Protein AF-A0A1S6FIP6-F1 (afdb_monomer_lite)

Foldseek 3Di:
DDDDDDDDDDDDDDDDDDDDPPDDPDDPVPADPLQVVLCVQQVDRDDDLLVSVVSVVVVPDQKDWRDARDDDDQKTWIWIHHRQWIWIWIDGHDPDDAPCLVVQLVVQLVVVVVVVDGSQVSNQLSVQLSVVQRVVFDPDPNTHRPCVVCVVVSVVDDRPTDIDTDPNPDD

Structure (mmCIF, N/CA/C/O backbone):
data_AF-A0A1S6FIP6-F1
#
_entry.id   AF-A0A1S6FIP6-F1
#
loop_
_atom_site.group_PDB
_atom_site.id
_atom_site.type_symbol
_atom_site.label_atom_id
_atom_site.label_alt_id
_atom_site.label_comp_id
_atom_site.label_asym_id
_atom_site.label_entity_id
_atom_site.label_seq_id
_atom_site.pdbx_PDB_ins_code
_atom_site.Cartn_x
_atom_site.Cartn_y
_atom_site.Cartn_z
_atom_site.occupancy
_atom_site.B_iso_or_equiv
_atom_site.auth_seq_id
_atom_site.auth_comp_id
_atom_site.auth_asym_id
_atom_site.auth_atom_id
_atom_site.pdbx_PDB_model_num
ATOM 1 N N . MET A 1 1 ? 37.313 -57.416 31.749 1.00 35.06 1 MET A N 1
ATOM 2 C CA . MET A 1 1 ? 37.318 -57.555 30.276 1.00 35.06 1 MET A CA 1
ATOM 3 C C . MET A 1 1 ? 35.904 -57.894 29.823 1.00 35.06 1 MET A C 1
ATOM 5 O O . MET A 1 1 ? 35.418 -58.890 30.324 1.00 35.06 1 MET A O 1
ATOM 9 N N . SER A 1 2 ? 35.309 -57.065 28.944 1.00 35.00 2 SER A N 1
ATOM 10 C CA . SER A 1 2 ? 34.219 -57.334 27.964 1.00 35.00 2 SER A CA 1
ATOM 11 C C . SER A 1 2 ? 32.963 -58.131 28.393 1.00 35.00 2 SER A C 1
ATOM 13 O O . SER A 1 2 ? 33.071 -59.159 29.031 1.00 35.00 2 SER A O 1
ATOM 15 N N . ALA A 1 3 ? 31.722 -57.825 28.001 1.00 37.00 3 ALA A N 1
ATOM 16 C CA . ALA A 1 3 ? 31.203 -56.963 26.944 1.00 37.00 3 ALA A CA 1
ATOM 17 C C . ALA A 1 3 ? 29.705 -56.658 27.178 1.00 37.00 3 ALA A C 1
ATOM 19 O O . ALA A 1 3 ? 28.992 -57.381 27.870 1.00 37.00 3 ALA A O 1
ATOM 20 N N . ILE A 1 4 ? 29.251 -55.587 26.531 1.00 35.53 4 ILE A N 1
ATOM 21 C CA . ILE A 1 4 ? 27.886 -55.056 26.453 1.00 35.53 4 ILE A CA 1
ATOM 22 C C . ILE A 1 4 ? 27.040 -55.877 25.465 1.00 35.53 4 ILE A C 1
ATOM 24 O O . ILE A 1 4 ? 27.489 -56.102 24.344 1.00 35.53 4 ILE A O 1
ATOM 28 N N . ARG A 1 5 ? 25.783 -56.200 25.813 1.00 38.16 5 ARG A N 1
ATOM 29 C CA . ARG A 1 5 ? 24.655 -56.298 24.858 1.00 38.16 5 ARG A CA 1
ATOM 30 C C . ARG A 1 5 ? 23.340 -55.904 25.542 1.00 38.16 5 ARG A C 1
ATOM 32 O O . ARG A 1 5 ? 22.830 -56.640 26.377 1.00 38.16 5 ARG A O 1
ATOM 39 N N . ARG A 1 6 ? 22.766 -54.765 25.147 1.00 40.28 6 ARG A N 1
ATOM 40 C CA . ARG A 1 6 ? 21.324 -54.499 25.245 1.00 40.28 6 ARG A CA 1
ATOM 41 C C . ARG A 1 6 ? 20.809 -54.313 23.825 1.00 40.28 6 ARG A C 1
ATOM 43 O O . ARG A 1 6 ? 21.115 -53.314 23.186 1.00 40.28 6 ARG A O 1
ATOM 50 N N . GLY A 1 7 ? 20.095 -55.321 23.337 1.00 34.12 7 GLY A N 1
ATOM 51 C CA . GLY A 1 7 ? 19.245 -55.234 22.160 1.00 34.12 7 GLY A CA 1
ATOM 52 C C . GLY A 1 7 ? 17.796 -55.192 22.626 1.00 34.12 7 GLY A C 1
ATOM 53 O O . GLY A 1 7 ? 17.387 -56.061 23.388 1.00 34.12 7 GLY A O 1
ATOM 54 N N . ALA A 1 8 ? 17.071 -54.162 22.204 1.00 38.66 8 ALA A N 1
ATOM 55 C CA . ALA A 1 8 ? 15.614 -54.099 22.128 1.00 38.66 8 ALA A CA 1
ATOM 56 C C . ALA A 1 8 ? 15.271 -52.790 21.405 1.00 38.66 8 ALA A C 1
ATOM 58 O O . ALA A 1 8 ? 14.980 -51.772 22.026 1.00 38.66 8 ALA A O 1
ATOM 59 N N . GLY A 1 9 ? 15.423 -52.796 20.082 1.00 33.94 9 GLY A N 1
ATOM 60 C CA . GLY A 1 9 ? 14.762 -51.824 19.227 1.00 33.94 9 GLY A CA 1
ATOM 61 C C . GLY A 1 9 ? 13.497 -52.483 18.710 1.00 33.94 9 GLY A C 1
ATOM 62 O O . GLY A 1 9 ? 13.616 -53.436 17.951 1.00 33.94 9 GLY A O 1
ATOM 63 N N . ASP A 1 10 ? 12.331 -52.008 19.140 1.00 33.56 10 ASP A N 1
ATOM 64 C CA . ASP A 1 10 ? 11.123 -52.051 18.318 1.00 33.56 10 ASP A CA 1
ATOM 65 C C . ASP A 1 10 ? 10.057 -51.093 18.870 1.00 33.56 10 ASP A C 1
ATOM 67 O O . ASP A 1 10 ? 9.539 -51.278 19.969 1.00 33.56 10 ASP A O 1
ATOM 71 N N . ALA A 1 11 ? 9.761 -50.048 18.103 1.00 35.12 11 ALA A N 1
ATOM 72 C CA . ALA A 1 11 ? 8.485 -49.340 18.123 1.00 35.12 11 ALA A CA 1
ATOM 73 C C . ALA A 1 11 ? 8.370 -48.563 16.806 1.00 35.12 11 ALA A C 1
ATOM 75 O O . ALA A 1 11 ? 8.666 -47.373 16.717 1.00 35.12 11 ALA A O 1
ATOM 76 N N . ALA A 1 12 ? 8.021 -49.320 15.768 1.00 36.41 12 ALA A N 1
ATOM 77 C CA . ALA A 1 12 ? 7.393 -48.916 14.517 1.00 36.41 12 ALA A CA 1
ATOM 78 C C . ALA A 1 12 ? 7.088 -47.411 14.348 1.00 36.41 12 ALA A C 1
ATOM 80 O O . ALA A 1 12 ? 6.102 -46.875 14.858 1.00 36.41 12 ALA A O 1
ATOM 81 N N . VAL A 1 13 ? 7.888 -46.772 13.494 1.00 36.47 13 VAL A N 1
ATOM 82 C CA . VAL A 1 13 ? 7.541 -45.539 12.783 1.00 36.47 13 VAL A CA 1
ATOM 83 C C . VAL A 1 13 ? 6.297 -45.816 11.933 1.00 36.47 13 VAL A C 1
ATOM 85 O O . VAL A 1 13 ? 6.376 -46.478 10.896 1.00 36.47 13 VAL A O 1
ATOM 88 N N . ARG A 1 14 ? 5.133 -45.318 12.359 1.00 38.03 14 ARG A N 1
ATOM 89 C CA . ARG A 1 14 ? 3.944 -45.251 11.499 1.00 38.03 14 ARG A CA 1
ATOM 90 C C . ARG A 1 14 ? 4.202 -44.208 10.412 1.00 38.03 14 ARG A C 1
ATOM 92 O O . ARG A 1 14 ? 4.339 -43.022 10.699 1.00 38.03 14 ARG A O 1
ATOM 99 N N . ARG A 1 15 ? 4.326 -44.676 9.167 1.00 36.50 15 ARG A N 1
ATOM 100 C CA . ARG A 1 15 ? 4.437 -43.838 7.968 1.00 36.50 15 ARG A CA 1
ATOM 101 C C . ARG A 1 15 ? 3.115 -43.137 7.662 1.00 36.50 15 ARG A C 1
ATOM 103 O O . ARG A 1 15 ? 2.042 -43.680 7.898 1.00 36.50 15 ARG A O 1
ATOM 110 N N . ALA A 1 16 ? 3.283 -41.958 7.068 1.00 41.22 16 ALA A N 1
ATOM 111 C CA . ALA A 1 16 ? 2.358 -41.237 6.203 1.00 41.22 16 ALA A CA 1
ATOM 112 C C . ALA A 1 16 ? 1.317 -42.138 5.516 1.00 41.22 16 ALA A C 1
ATOM 114 O O . ALA A 1 16 ? 1.692 -43.101 4.847 1.00 41.22 16 ALA A O 1
ATOM 115 N N . GLY A 1 17 ? 0.031 -41.799 5.638 1.00 41.69 17 GLY A N 1
ATOM 116 C CA . GLY A 1 17 ? -1.018 -42.575 4.978 1.00 41.69 17 GLY A CA 1
ATOM 117 C C . GLY A 1 17 ? -2.415 -41.971 4.963 1.00 41.69 17 GLY A C 1
ATOM 118 O O . GLY A 1 17 ? -3.046 -42.038 3.920 1.00 41.69 17 GLY A O 1
ATOM 119 N N . ASP A 1 18 ? -2.884 -41.323 6.032 1.00 35.81 18 ASP A N 1
ATOM 120 C CA . ASP A 1 18 ? -4.259 -40.796 6.050 1.00 35.81 18 ASP A CA 1
ATOM 121 C C . ASP A 1 18 ? -4.301 -39.322 5.642 1.00 35.81 18 ASP A C 1
ATOM 123 O O . ASP A 1 18 ? -4.321 -38.411 6.469 1.00 35.81 18 ASP A O 1
ATOM 127 N N . ARG A 1 19 ? -4.282 -39.085 4.325 1.00 40.94 19 ARG A N 1
ATOM 128 C CA . ARG A 1 19 ? -4.677 -37.803 3.731 1.00 40.94 19 ARG A CA 1
ATOM 129 C C . ARG A 1 19 ? -6.091 -37.940 3.176 1.00 40.94 19 ARG A C 1
ATOM 131 O O . ARG A 1 19 ? -6.324 -38.726 2.265 1.00 40.94 19 ARG A O 1
ATOM 138 N N . ASN A 1 20 ? -7.011 -37.159 3.737 1.00 36.72 20 ASN A N 1
ATOM 139 C CA . ASN A 1 20 ? -8.341 -36.931 3.183 1.00 36.72 20 ASN A CA 1
ATOM 140 C C . ASN A 1 20 ? -8.190 -36.246 1.801 1.00 36.72 20 ASN A C 1
ATOM 142 O O . ASN A 1 20 ? -7.583 -35.174 1.753 1.00 36.72 20 ASN A O 1
ATOM 146 N N . PRO A 1 21 ? -8.667 -36.843 0.692 1.00 40.84 21 PRO A N 1
ATOM 147 C CA . PRO A 1 21 ? -8.398 -36.362 -0.667 1.00 40.84 21 PRO A CA 1
ATOM 148 C C . PRO A 1 21 ? -9.111 -35.053 -1.053 1.00 40.84 21 PRO A C 1
ATOM 150 O O . PRO A 1 21 ? -8.763 -34.482 -2.082 1.00 40.84 21 PRO A O 1
ATOM 153 N N . ASP A 1 22 ? -10.032 -34.541 -0.228 1.00 41.56 22 ASP A N 1
ATOM 154 C CA . ASP A 1 22 ? -10.859 -33.370 -0.574 1.00 41.56 22 ASP A CA 1
ATOM 155 C C . ASP A 1 22 ? -10.401 -32.038 0.053 1.00 41.56 22 ASP A C 1
ATOM 157 O O . ASP A 1 22 ? -11.055 -31.010 -0.122 1.00 41.56 22 ASP A O 1
ATOM 161 N N . HIS A 1 23 ? -9.263 -32.008 0.756 1.00 36.59 23 HIS A N 1
ATOM 162 C CA . HIS A 1 23 ? -8.666 -30.750 1.216 1.00 36.59 23 HIS A CA 1
ATOM 163 C C . HIS A 1 23 ? -7.508 -30.333 0.300 1.00 36.59 23 HIS A C 1
ATOM 165 O O . HIS A 1 23 ? -6.537 -31.088 0.191 1.00 36.59 23 HIS A O 1
ATOM 171 N N . PRO A 1 24 ? -7.538 -29.133 -0.319 1.00 36.47 24 PRO A N 1
ATOM 172 C CA . PRO A 1 24 ? -6.369 -28.619 -1.015 1.00 36.47 24 PRO A CA 1
ATOM 173 C C . PRO A 1 24 ? -5.234 -28.469 0.001 1.00 36.47 24 PRO A C 1
ATOM 175 O O . PRO A 1 24 ? -5.317 -27.691 0.951 1.00 36.47 24 PRO A O 1
ATOM 178 N N . SER A 1 25 ? -4.179 -29.262 -0.175 1.00 36.59 25 SER A N 1
ATOM 179 C CA . SER A 1 25 ? -2.954 -29.174 0.610 1.00 36.59 25 SER A CA 1
ATOM 180 C C . SER A 1 25 ? -2.309 -27.809 0.372 1.00 36.59 25 SER A C 1
ATOM 182 O O . SER A 1 25 ? -1.764 -27.548 -0.698 1.00 36.59 25 SER A O 1
ATOM 184 N N . PHE A 1 26 ? -2.430 -26.930 1.365 1.00 38.88 26 PHE A N 1
ATOM 185 C CA . PHE A 1 26 ? -1.864 -25.590 1.359 1.00 38.88 26 PHE A CA 1
ATOM 186 C C . PHE A 1 26 ? -0.393 -25.655 1.787 1.00 38.88 26 PHE A C 1
ATOM 188 O O . PHE A 1 26 ? -0.092 -25.954 2.941 1.00 38.88 26 PHE A O 1
ATOM 195 N N . GLU A 1 27 ? 0.522 -25.405 0.851 1.00 36.19 27 GLU A N 1
ATOM 196 C CA . GLU A 1 27 ? 1.964 -25.333 1.103 1.00 36.19 27 GLU A CA 1
ATOM 197 C C . GLU A 1 27 ? 2.329 -23.932 1.650 1.00 36.19 27 GLU A C 1
ATOM 199 O O . GLU A 1 27 ? 2.186 -22.939 0.929 1.00 36.19 27 GLU A O 1
ATOM 204 N N . PRO A 1 28 ? 2.836 -23.801 2.894 1.00 37.97 28 PRO A N 1
ATOM 205 C CA . PRO A 1 28 ? 3.184 -22.508 3.508 1.00 37.97 28 PRO A CA 1
ATOM 206 C C . PRO A 1 28 ? 4.269 -21.713 2.761 1.00 37.97 28 PRO A C 1
ATOM 208 O O . PRO A 1 28 ? 4.433 -20.515 2.992 1.00 37.97 28 PRO A O 1
ATOM 211 N N . SER A 1 29 ? 5.014 -22.367 1.866 1.00 39.62 29 SER A N 1
ATOM 212 C CA . SER A 1 29 ? 6.053 -21.769 1.019 1.00 39.62 29 SER A CA 1
ATOM 213 C C . SER A 1 29 ? 5.502 -20.896 -0.118 1.00 39.62 29 SER A C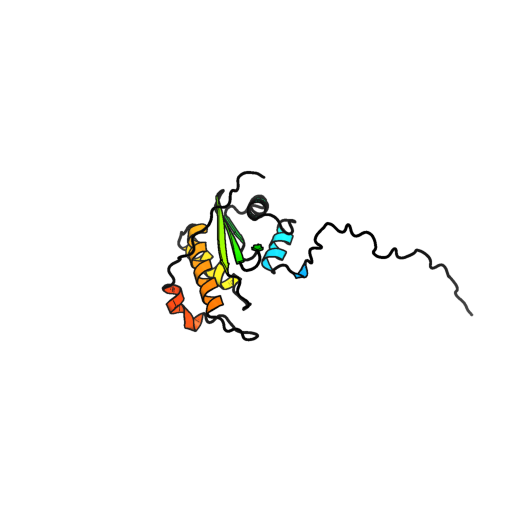 1
ATOM 215 O O . SER A 1 29 ? 6.267 -20.155 -0.730 1.00 39.62 29 SER A O 1
ATOM 217 N N . ALA A 1 30 ? 4.192 -20.941 -0.388 1.00 44.59 30 ALA A N 1
ATOM 218 C CA . ALA A 1 30 ? 3.534 -20.135 -1.421 1.00 44.59 30 ALA A CA 1
ATOM 219 C C . ALA A 1 30 ? 3.075 -18.742 -0.935 1.00 44.59 30 ALA A C 1
ATOM 221 O O . ALA A 1 30 ? 2.592 -17.935 -1.733 1.00 44.59 30 ALA A O 1
ATOM 222 N N . LEU A 1 31 ? 3.207 -18.452 0.363 1.00 49.38 31 LEU A N 1
ATOM 223 C CA . LEU A 1 31 ? 2.822 -17.172 0.957 1.00 49.38 31 LEU A CA 1
ATOM 224 C C . LEU A 1 31 ? 3.901 -16.103 0.733 1.00 49.38 31 LEU A C 1
ATOM 226 O O . LEU A 1 31 ? 5.086 -16.358 0.958 1.00 49.38 31 LEU A O 1
ATOM 230 N N . SER A 1 32 ? 3.480 -14.887 0.359 1.00 61.03 32 SER A N 1
ATOM 231 C CA . SER A 1 32 ? 4.329 -13.692 0.475 1.00 61.03 32 SER A CA 1
ATOM 232 C C . SER A 1 32 ? 4.773 -13.490 1.924 1.00 61.03 32 SER A C 1
ATOM 234 O O . SER A 1 32 ? 4.091 -13.934 2.852 1.00 61.03 32 SER A O 1
ATOM 236 N N . ASP A 1 33 ? 5.897 -12.801 2.122 1.00 64.12 33 ASP A N 1
ATOM 237 C CA . ASP A 1 33 ? 6.427 -12.524 3.461 1.00 64.12 33 ASP A CA 1
ATOM 238 C C . ASP A 1 33 ? 5.397 -11.809 4.344 1.00 64.12 33 ASP A C 1
ATOM 240 O O . ASP A 1 33 ? 5.065 -12.303 5.420 1.00 64.12 33 ASP A O 1
ATOM 244 N N . ASP A 1 34 ? 4.748 -10.779 3.809 1.00 65.50 34 ASP A N 1
ATOM 245 C CA . ASP A 1 34 ? 3.643 -10.053 4.438 1.00 65.50 34 ASP A CA 1
ATOM 246 C C . ASP A 1 34 ? 2.468 -10.961 4.865 1.00 65.50 34 ASP A C 1
ATOM 248 O O . ASP A 1 34 ? 1.866 -10.769 5.925 1.00 65.50 34 ASP A O 1
ATOM 252 N N . ALA A 1 35 ? 2.129 -11.983 4.072 1.00 64.81 35 ALA A N 1
ATOM 253 C CA . ALA A 1 35 ? 1.046 -12.907 4.409 1.00 64.81 35 ALA A CA 1
ATOM 254 C C . ALA A 1 35 ? 1.456 -13.879 5.529 1.00 64.81 35 ALA A C 1
ATOM 256 O O . ALA A 1 35 ? 0.622 -14.281 6.343 1.00 64.81 35 ALA A O 1
ATOM 257 N N . ARG A 1 36 ? 2.749 -14.216 5.617 1.00 66.94 36 ARG A N 1
ATOM 258 C CA . ARG A 1 36 ? 3.313 -15.024 6.706 1.00 66.94 36 ARG A CA 1
ATOM 259 C C . ARG A 1 36 ? 3.381 -14.244 8.014 1.00 66.94 36 ARG A C 1
ATOM 261 O O . ARG A 1 36 ? 3.002 -14.787 9.049 1.00 66.94 36 ARG A O 1
ATOM 268 N N . GLU A 1 37 ? 3.815 -12.987 7.969 1.00 67.38 37 GLU A N 1
ATOM 269 C CA . GLU A 1 37 ? 3.816 -12.086 9.129 1.00 67.38 37 GLU A CA 1
ATOM 270 C C . GLU A 1 37 ? 2.403 -11.911 9.680 1.00 67.38 37 GLU A C 1
ATOM 272 O O . GLU A 1 37 ? 2.153 -12.074 10.874 1.00 67.38 37 GLU A O 1
ATOM 277 N N . THR A 1 38 ? 1.449 -11.683 8.783 1.00 63.50 38 THR A N 1
ATOM 278 C CA . THR A 1 38 ? 0.051 -11.503 9.154 1.00 63.50 38 THR A CA 1
ATOM 279 C C . THR A 1 38 ? -0.547 -12.765 9.792 1.00 63.50 38 THR A C 1
ATOM 281 O O . THR A 1 38 ? -1.239 -12.680 10.811 1.00 63.50 38 THR A O 1
ATOM 284 N N . ALA A 1 39 ? -0.240 -13.949 9.254 1.00 69.00 39 ALA A N 1
ATOM 285 C CA . ALA A 1 39 ? -0.643 -15.219 9.855 1.00 69.00 39 ALA A CA 1
ATOM 286 C C . ALA A 1 39 ? 0.025 -15.457 11.221 1.00 69.00 39 ALA A C 1
ATOM 288 O O . ALA A 1 39 ? -0.622 -15.974 12.129 1.00 69.00 39 ALA A O 1
ATOM 289 N N . ALA A 1 40 ? 1.285 -15.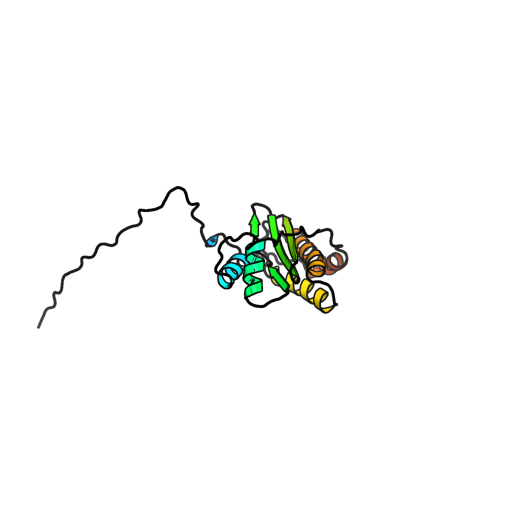049 11.401 1.00 70.50 40 ALA A N 1
ATOM 290 C CA . ALA A 1 40 ? 1.980 -15.157 12.684 1.00 70.50 40 ALA A CA 1
ATOM 291 C C . ALA A 1 40 ? 1.345 -14.268 13.766 1.00 70.50 40 ALA A C 1
ATOM 293 O O . ALA A 1 40 ? 1.242 -14.684 14.918 1.00 70.50 40 ALA A O 1
ATOM 294 N N . ILE A 1 41 ? 0.885 -13.070 13.393 1.00 69.19 41 ILE A N 1
ATOM 295 C CA . ILE A 1 41 ? 0.249 -12.122 14.318 1.00 69.19 41 ILE A CA 1
ATOM 296 C C . ILE A 1 41 ? -1.182 -12.551 14.670 1.00 69.19 41 ILE A C 1
ATOM 298 O O . ILE A 1 41 ? -1.602 -12.436 15.819 1.00 69.19 41 ILE A O 1
ATOM 302 N N . THR A 1 42 ? -1.948 -13.034 13.689 1.00 66.88 42 THR A N 1
ATOM 303 C CA . THR A 1 42 ? -3.388 -13.308 13.861 1.00 66.88 42 THR A CA 1
ATOM 304 C C . THR A 1 42 ? -3.719 -14.765 14.169 1.00 66.88 42 THR A C 1
ATOM 306 O O . THR A 1 42 ? -4.825 -15.056 14.618 1.00 66.88 42 THR A O 1
ATOM 309 N N . GLY A 1 43 ? -2.800 -15.694 13.898 1.00 69.25 43 GLY A N 1
ATOM 310 C CA . GLY A 1 43 ? -3.071 -17.134 13.890 1.00 69.25 43 GLY A CA 1
ATOM 311 C C . GLY A 1 43 ? -3.951 -17.595 12.720 1.00 69.25 43 GLY A C 1
ATOM 312 O O . GLY A 1 43 ? -4.306 -18.771 12.657 1.00 69.25 43 GLY A O 1
ATOM 313 N N . LEU A 1 44 ? -4.312 -16.698 11.795 1.00 64.88 44 LEU A N 1
ATOM 314 C CA . LEU A 1 44 ? -5.201 -16.981 10.674 1.00 64.88 44 LEU A CA 1
ATOM 315 C C . LEU A 1 44 ? -4.394 -17.147 9.382 1.00 64.88 44 LEU A C 1
ATOM 317 O O . LEU A 1 44 ? -4.001 -16.172 8.743 1.00 64.88 44 LEU A O 1
ATOM 321 N N . ALA A 1 45 ? -4.167 -18.393 8.968 1.00 60.25 45 ALA A N 1
ATOM 322 C CA . ALA A 1 45 ? -3.691 -18.678 7.619 1.00 60.25 45 ALA A CA 1
ATOM 323 C C . ALA A 1 45 ? -4.877 -18.602 6.639 1.00 60.25 45 ALA A C 1
ATOM 325 O O . ALA A 1 45 ? -5.878 -19.285 6.840 1.00 60.25 45 ALA A O 1
ATOM 326 N N . ALA A 1 46 ? -4.761 -17.780 5.590 1.00 63.19 46 ALA A N 1
ATOM 327 C CA . ALA A 1 46 ? -5.761 -17.638 4.521 1.00 63.19 46 ALA A CA 1
ATOM 328 C C . ALA A 1 46 ? -7.176 -17.204 4.979 1.00 63.19 46 ALA A C 1
ATOM 330 O O . ALA A 1 46 ? -8.178 -17.732 4.505 1.00 63.19 46 ALA A O 1
ATOM 331 N N . ALA A 1 47 ? -7.274 -16.224 5.884 1.00 65.50 47 ALA A N 1
ATOM 332 C CA . ALA A 1 47 ? -8.556 -15.596 6.216 1.00 65.50 47 ALA A CA 1
ATOM 333 C C . ALA A 1 47 ? -9.045 -14.636 5.121 1.00 65.50 47 ALA A C 1
ATOM 335 O O . ALA A 1 47 ? -8.243 -14.009 4.427 1.00 65.50 47 ALA A O 1
ATOM 336 N N . GLU A 1 48 ? -10.366 -14.474 5.024 1.00 76.50 48 GLU A N 1
ATOM 337 C CA . GLU A 1 48 ? -10.985 -13.416 4.224 1.00 76.50 48 GLU A CA 1
ATOM 338 C C . GLU A 1 48 ? -10.489 -12.020 4.666 1.00 76.50 48 GLU A C 1
ATOM 340 O O . GLU A 1 48 ? -10.282 -11.795 5.866 1.00 76.50 48 GLU A O 1
ATOM 345 N N . PRO A 1 49 ? -10.332 -11.052 3.739 1.00 79.75 49 PRO A N 1
ATOM 346 C CA . PRO A 1 49 ? -9.787 -9.721 4.025 1.00 79.75 49 PRO A CA 1
ATOM 347 C C . PRO A 1 49 ? -10.409 -9.008 5.233 1.00 79.75 49 PRO A C 1
ATOM 349 O O . PRO A 1 49 ? -9.692 -8.439 6.056 1.00 79.75 49 PRO A O 1
ATOM 352 N N . ALA A 1 50 ? -11.737 -9.052 5.360 1.00 82.31 50 ALA A N 1
ATOM 353 C CA . ALA A 1 50 ? -12.461 -8.411 6.456 1.00 82.31 50 ALA A CA 1
ATOM 354 C C . ALA A 1 50 ? -12.158 -9.071 7.809 1.00 82.31 50 ALA A C 1
ATOM 356 O O . ALA A 1 50 ? -11.845 -8.386 8.784 1.00 82.31 50 ALA A O 1
ATOM 357 N N . ALA A 1 51 ? -12.172 -10.407 7.853 1.00 82.25 51 ALA A N 1
ATOM 358 C CA . ALA A 1 51 ? -11.868 -11.172 9.058 1.00 82.25 51 ALA A CA 1
ATOM 359 C C . ALA A 1 51 ? -10.457 -10.874 9.576 1.00 82.25 51 ALA A C 1
ATOM 361 O O . ALA A 1 51 ? -10.228 -10.790 10.784 1.00 82.25 51 ALA A O 1
ATOM 362 N N . LEU A 1 52 ? -9.520 -10.654 8.655 1.00 82.50 52 LEU A N 1
ATOM 363 C CA . LEU A 1 52 ? -8.144 -10.349 8.991 1.00 82.50 52 LEU A CA 1
ATOM 364 C C . LEU A 1 52 ? -7.971 -8.964 9.625 1.00 82.50 52 LEU A C 1
ATOM 366 O O . LEU A 1 52 ? -7.313 -8.837 10.659 1.00 82.50 52 LEU A O 1
ATOM 370 N N . LEU A 1 53 ? -8.601 -7.939 9.046 1.00 85.44 53 LEU A N 1
ATOM 371 C CA . LEU A 1 53 ? -8.602 -6.588 9.614 1.00 85.44 53 LEU A CA 1
ATOM 372 C C . LEU A 1 53 ? -9.258 -6.568 11.003 1.00 85.44 53 LEU A C 1
ATOM 374 O O . LEU A 1 53 ? -8.727 -5.955 11.929 1.00 85.44 53 LEU A O 1
ATOM 378 N N . LEU A 1 54 ? -10.366 -7.294 11.177 1.00 84.44 54 LEU A N 1
ATOM 379 C CA . LEU A 1 54 ? -11.042 -7.420 12.469 1.00 84.44 54 LEU A CA 1
ATOM 380 C C . LEU A 1 54 ? -10.167 -8.126 13.515 1.00 84.44 54 LEU A C 1
ATOM 382 O O . LEU A 1 54 ? -10.119 -7.688 14.666 1.00 84.44 54 LEU A O 1
ATOM 386 N N . ALA A 1 55 ? -9.450 -9.184 13.129 1.00 84.88 55 ALA A N 1
ATOM 387 C CA . ALA A 1 55 ? -8.528 -9.884 14.019 1.00 84.88 55 ALA A CA 1
ATOM 388 C C . ALA A 1 55 ? -7.385 -8.970 14.487 1.00 84.88 55 ALA A C 1
ATOM 390 O O . ALA A 1 55 ? -7.124 -8.895 15.687 1.00 84.88 55 ALA A O 1
ATOM 391 N N . LEU A 1 56 ? -6.756 -8.224 13.573 1.00 85.62 56 LEU A N 1
ATOM 392 C CA . LEU A 1 56 ? -5.681 -7.287 13.916 1.00 85.62 56 LEU A CA 1
ATOM 393 C C . LEU A 1 56 ? -6.179 -6.127 14.788 1.00 85.62 56 LEU A C 1
ATOM 395 O O . LEU A 1 56 ? -5.503 -5.744 15.741 1.00 85.62 56 LEU A O 1
ATOM 399 N N . ARG A 1 57 ? -7.390 -5.613 14.543 1.00 86.12 57 ARG A N 1
ATOM 400 C CA . ARG A 1 57 ? -7.982 -4.543 15.364 1.00 86.12 57 ARG A CA 1
ATOM 401 C C . ARG A 1 57 ? -8.157 -4.954 16.822 1.00 86.12 57 ARG A C 1
ATOM 403 O O . ARG A 1 57 ? -7.963 -4.141 17.721 1.00 86.12 57 ARG A O 1
ATOM 410 N N . ARG A 1 58 ? -8.478 -6.226 17.083 1.00 85.94 58 ARG A N 1
ATOM 411 C CA . ARG A 1 58 ? -8.594 -6.761 18.453 1.00 85.94 58 ARG A CA 1
ATOM 412 C C . ARG A 1 58 ? -7.271 -6.739 19.224 1.00 85.94 58 ARG A C 1
ATOM 414 O O . ARG A 1 58 ? -7.304 -6.851 20.445 1.00 85.94 58 ARG A O 1
ATOM 421 N N . ILE A 1 59 ? -6.139 -6.588 18.534 1.00 84.62 59 ILE A N 1
ATOM 422 C CA . ILE A 1 59 ? -4.806 -6.493 19.139 1.00 84.62 59 ILE A CA 1
ATOM 423 C C . ILE A 1 59 ? -4.517 -5.059 19.625 1.00 84.62 59 ILE A C 1
ATOM 425 O O . ILE A 1 59 ? -3.667 -4.874 20.491 1.00 84.62 59 ILE A O 1
ATOM 429 N N . GLY A 1 60 ? -5.256 -4.046 19.150 1.00 82.75 60 GLY A N 1
ATOM 430 C CA . GLY A 1 60 ? -5.189 -2.679 19.685 1.00 82.75 60 GLY A CA 1
ATOM 431 C C . GLY A 1 60 ? -5.138 -1.528 18.671 1.00 82.75 60 GLY A C 1
ATOM 432 O O . GLY A 1 60 ? -5.689 -0.474 18.994 1.00 82.75 60 GLY A O 1
ATOM 433 N N . PRO A 1 61 ? -4.520 -1.655 17.479 1.00 85.12 61 PRO A N 1
ATOM 434 C CA . PRO A 1 61 ? -4.463 -0.548 16.527 1.00 85.12 61 PRO A CA 1
ATOM 435 C C . PRO A 1 61 ? -5.856 -0.132 16.043 1.00 85.12 61 PRO A C 1
ATOM 437 O O . PRO A 1 61 ? -6.675 -0.978 15.681 1.00 85.12 61 PRO A O 1
ATOM 440 N N . ALA A 1 62 ? -6.109 1.177 16.029 1.00 82.25 62 ALA A N 1
ATOM 441 C CA . ALA A 1 62 ? -7.341 1.740 15.478 1.00 82.25 62 ALA A CA 1
ATOM 442 C C . ALA A 1 62 ? -7.330 1.720 13.943 1.00 82.25 62 ALA A C 1
ATOM 444 O O . ALA A 1 62 ? -8.336 1.363 13.333 1.00 82.25 62 ALA A O 1
ATOM 445 N N . ASP A 1 63 ? -6.169 2.024 13.358 1.00 90.88 63 ASP A N 1
ATOM 446 C CA . ASP A 1 63 ? -5.954 2.054 11.917 1.00 90.88 63 ASP A CA 1
ATOM 447 C C . ASP A 1 63 ? -4.884 1.031 11.532 1.00 90.88 63 ASP A C 1
ATOM 449 O O . ASP A 1 63 ? -3.874 0.864 12.224 1.00 90.88 63 ASP A O 1
ATOM 453 N N . ILE A 1 64 ? -5.131 0.295 10.450 1.00 90.38 64 ILE A N 1
ATOM 454 C CA . ILE A 1 64 ? -4.339 -0.873 10.049 1.00 90.38 64 ILE A CA 1
ATOM 455 C C . ILE A 1 64 ? -4.145 -0.835 8.544 1.00 90.38 64 ILE A C 1
ATOM 457 O O . ILE A 1 64 ? -5.103 -0.654 7.797 1.00 90.38 64 ILE A O 1
ATOM 461 N N . VAL A 1 65 ? -2.918 -1.076 8.089 1.00 90.38 65 VAL A N 1
ATOM 462 C CA . VAL A 1 65 ? -2.624 -1.286 6.671 1.00 90.38 65 VAL A CA 1
ATOM 463 C C . VAL A 1 65 ? -1.874 -2.598 6.503 1.00 90.38 65 VAL A C 1
ATOM 465 O O . VAL A 1 65 ? -0.861 -2.824 7.155 1.00 90.38 65 VAL A O 1
ATOM 468 N N . ILE A 1 66 ? -2.372 -3.456 5.615 1.00 87.75 66 ILE A N 1
ATOM 469 C CA . ILE A 1 66 ? -1.742 -4.726 5.251 1.00 87.75 66 ILE A CA 1
ATOM 470 C C . ILE A 1 66 ? -1.186 -4.581 3.837 1.00 87.75 66 ILE A C 1
ATOM 472 O O . ILE A 1 66 ? -1.944 -4.406 2.878 1.00 87.75 66 ILE A O 1
ATOM 476 N N . THR A 1 67 ? 0.137 -4.650 3.712 1.00 80.12 67 THR A N 1
ATOM 477 C CA . THR A 1 67 ? 0.878 -4.336 2.482 1.00 80.12 67 THR A CA 1
ATOM 478 C C . THR A 1 67 ? 0.945 -5.484 1.473 1.00 80.12 67 THR A C 1
ATOM 480 O O . THR A 1 67 ? 1.124 -5.219 0.281 1.00 80.12 67 THR A O 1
ATOM 483 N N . GLY A 1 68 ? 0.697 -6.726 1.909 1.00 66.94 68 GLY A N 1
ATOM 484 C CA . GLY A 1 68 ? 0.833 -7.915 1.062 1.00 66.94 68 GLY A CA 1
ATOM 485 C C . GLY A 1 68 ? 0.156 -9.172 1.617 1.00 66.94 68 GLY A C 1
ATOM 486 O O . GLY A 1 68 ? 0.786 -10.212 1.769 1.00 66.94 68 GLY A O 1
ATOM 487 N N . GLY A 1 69 ? -1.139 -9.107 1.924 1.00 58.50 69 GLY A N 1
ATOM 488 C CA . GLY A 1 69 ? -1.835 -10.231 2.570 1.00 58.50 69 GLY A CA 1
ATOM 489 C C . GLY A 1 69 ? -2.595 -11.176 1.635 1.00 58.50 69 GLY A C 1
ATOM 490 O O . GLY A 1 69 ? -2.849 -12.320 2.000 1.00 58.50 69 GLY A O 1
ATOM 491 N N . GLN A 1 70 ? -3.018 -10.712 0.455 1.00 62.00 70 GLN A N 1
ATOM 492 C CA . GLN A 1 70 ? -4.004 -11.430 -0.362 1.00 62.00 70 GLN A CA 1
ATOM 493 C C . GLN A 1 70 ? -3.640 -11.330 -1.848 1.00 62.00 70 GLN A C 1
ATOM 495 O O . GLN A 1 70 ? -3.815 -10.286 -2.481 1.00 62.00 70 GLN A O 1
ATOM 500 N N . SER A 1 71 ? -3.119 -12.428 -2.395 1.00 65.06 71 SER A N 1
ATOM 501 C CA . SER A 1 71 ? -2.918 -12.617 -3.833 1.00 65.06 71 SER A CA 1
ATOM 502 C C . SER A 1 71 ? -4.039 -13.524 -4.334 1.00 65.06 71 SER A C 1
ATOM 504 O O . SER A 1 71 ? -4.105 -14.680 -3.926 1.00 65.06 71 SER A O 1
ATOM 506 N N . SER A 1 72 ? -4.916 -13.028 -5.205 1.00 62.94 72 SER A N 1
ATOM 507 C CA . SER A 1 72 ? -5.907 -13.866 -5.894 1.00 62.94 72 SER A CA 1
ATOM 508 C C . SER A 1 72 ? -5.528 -13.942 -7.370 1.00 62.94 72 SER A C 1
ATOM 510 O O . SER A 1 72 ? -5.820 -13.012 -8.122 1.00 62.94 72 SER A O 1
ATOM 512 N N . GLY A 1 73 ? -4.830 -15.006 -7.773 1.00 71.81 73 GLY A N 1
ATOM 513 C CA . GLY A 1 73 ? -4.299 -15.134 -9.134 1.00 71.81 73 GLY A CA 1
ATOM 514 C C . GLY A 1 73 ? -3.379 -13.964 -9.496 1.00 71.81 73 GLY A C 1
ATOM 515 O O . GLY A 1 73 ? -2.375 -13.728 -8.817 1.00 71.81 73 GLY A O 1
ATOM 516 N N . ASP A 1 74 ? -3.775 -13.206 -10.517 1.00 80.31 74 ASP A N 1
ATOM 517 C CA . ASP A 1 74 ? -2.993 -12.125 -11.128 1.00 80.31 74 ASP A CA 1
ATOM 518 C C . ASP A 1 74 ? -3.188 -10.756 -10.460 1.00 80.31 74 ASP A C 1
ATOM 520 O O . ASP A 1 74 ? -2.836 -9.730 -11.036 1.00 80.31 74 ASP A O 1
ATOM 524 N N . ALA A 1 75 ? -3.750 -10.710 -9.249 1.00 84.38 75 ALA A N 1
ATOM 525 C CA . ALA A 1 75 ? -3.974 -9.468 -8.515 1.00 84.38 75 ALA A CA 1
ATOM 526 C C . ALA A 1 75 ? -3.349 -9.494 -7.116 1.00 84.38 75 ALA A C 1
ATOM 528 O O . ALA A 1 75 ? -3.405 -10.503 -6.407 1.00 84.38 75 ALA A O 1
ATOM 529 N N . LEU A 1 76 ? -2.806 -8.348 -6.707 1.00 85.81 76 LEU A N 1
ATOM 530 C CA . LEU A 1 76 ? -2.349 -8.065 -5.351 1.00 85.81 76 LEU A CA 1
ATOM 531 C C . LEU A 1 76 ? -3.308 -7.088 -4.682 1.00 85.81 76 LEU A C 1
ATOM 533 O O . LEU A 1 76 ? -3.705 -6.083 -5.276 1.00 85.81 76 LEU A O 1
ATOM 537 N N . ARG A 1 77 ? -3.662 -7.378 -3.429 1.00 87.81 77 ARG A N 1
ATOM 538 C CA . ARG A 1 77 ? -4.510 -6.505 -2.619 1.00 87.81 77 ARG A CA 1
ATOM 539 C C . ARG A 1 77 ? -3.757 -5.960 -1.416 1.00 87.81 77 ARG A C 1
ATOM 541 O O . ARG A 1 77 ? -3.153 -6.718 -0.656 1.00 87.81 77 ARG A O 1
ATOM 548 N N . LYS A 1 78 ? -3.882 -4.651 -1.220 1.00 90.25 78 LYS A N 1
ATOM 549 C CA . LYS A 1 78 ? -3.550 -3.955 0.024 1.00 90.25 78 LYS A CA 1
ATOM 550 C C . LYS A 1 78 ? -4.837 -3.650 0.765 1.00 90.25 78 LYS A C 1
ATOM 552 O O . LYS A 1 78 ? -5.789 -3.159 0.160 1.00 90.25 78 LYS A O 1
ATOM 557 N N . LEU A 1 79 ? -4.871 -3.972 2.050 1.00 90.88 79 LEU A N 1
ATOM 558 C CA . LEU A 1 79 ? -6.057 -3.798 2.883 1.00 90.88 79 LEU A CA 1
ATOM 559 C C . LEU A 1 79 ? -5.829 -2.627 3.826 1.00 90.88 79 LEU A C 1
ATOM 561 O O . LEU A 1 79 ? -4.740 -2.493 4.377 1.00 90.88 79 LEU A O 1
ATOM 565 N N . VAL A 1 80 ? -6.847 -1.796 4.001 1.00 92.69 80 VAL A N 1
ATOM 566 C CA . VAL A 1 80 ? -6.822 -0.654 4.912 1.00 92.69 80 VAL A CA 1
ATOM 567 C C . VAL A 1 80 ? -8.027 -0.741 5.831 1.00 92.69 80 VAL A C 1
ATOM 569 O O . VAL A 1 80 ? -9.138 -0.995 5.372 1.00 92.69 80 VAL A O 1
ATOM 572 N N . LEU A 1 81 ? -7.800 -0.517 7.116 1.00 92.38 81 LEU A N 1
ATOM 573 C CA . LEU A 1 81 ? -8.813 -0.257 8.123 1.00 92.38 81 LEU A CA 1
ATOM 574 C C . LEU A 1 81 ? -8.552 1.136 8.683 1.00 92.38 81 LEU A C 1
ATOM 576 O O . LEU A 1 81 ? -7.430 1.420 9.097 1.00 92.38 81 LEU A O 1
ATOM 580 N N . GLU A 1 82 ? -9.579 1.973 8.706 1.00 91.94 82 GLU A N 1
ATOM 581 C CA . GLU A 1 82 ? -9.565 3.267 9.386 1.00 91.94 82 GLU A CA 1
ATOM 582 C C . GLU A 1 82 ? -10.787 3.334 10.301 1.00 91.94 82 GLU A C 1
ATOM 584 O O . GLU A 1 82 ? -11.938 3.272 9.849 1.00 91.94 82 GLU A O 1
ATOM 589 N N . GLY A 1 83 ? -10.540 3.367 11.609 1.00 89.00 83 GLY A N 1
ATOM 590 C CA . GLY A 1 83 ? -11.570 3.233 12.637 1.00 89.00 83 GLY A CA 1
ATOM 591 C C . GLY A 1 83 ? -12.376 1.925 12.550 1.00 89.00 83 GLY A C 1
ATOM 592 O O . GLY A 1 83 ? -12.012 0.906 13.143 1.00 89.00 83 GLY A O 1
ATOM 593 N N . LEU A 1 84 ? -13.535 1.982 11.886 1.00 88.38 84 LEU A N 1
ATOM 594 C CA . LEU A 1 84 ? -14.472 0.863 11.683 1.00 88.38 84 LEU A CA 1
ATOM 595 C C . LEU A 1 84 ? -14.791 0.611 10.207 1.00 88.38 84 LEU A C 1
ATOM 597 O O . LEU A 1 84 ? -15.690 -0.170 9.906 1.00 88.38 84 LEU A O 1
ATOM 601 N N . SER A 1 85 ? -14.081 1.274 9.302 1.00 91.44 85 SER A N 1
ATOM 602 C CA . SER A 1 85 ? -14.307 1.192 7.866 1.00 91.44 85 SER A CA 1
ATOM 603 C C . SER A 1 85 ? -13.128 0.489 7.210 1.00 91.44 85 SER A C 1
ATOM 605 O O . SER A 1 85 ? -11.975 0.762 7.538 1.00 91.44 85 SER A O 1
ATOM 607 N N . GLY A 1 86 ? -13.421 -0.452 6.314 1.00 92.31 86 GLY A N 1
ATOM 608 C CA . GLY A 1 86 ? -12.428 -1.288 5.651 1.00 92.31 86 GLY A CA 1
ATOM 609 C C . GLY A 1 86 ? -12.429 -1.057 4.149 1.00 92.31 86 GLY A C 1
ATOM 610 O O . GLY A 1 86 ? -13.48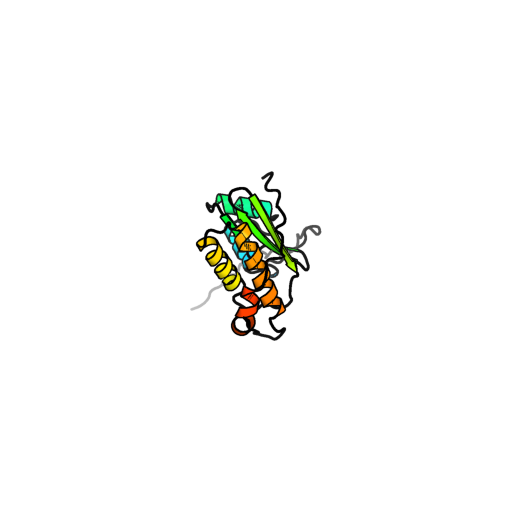6 -0.885 3.541 1.00 92.31 86 GLY A O 1
ATOM 611 N N . TRP A 1 87 ? -11.252 -1.104 3.535 1.00 93.56 87 TRP A N 1
ATOM 612 C CA . TRP A 1 87 ? -11.082 -0.960 2.094 1.00 93.56 87 TRP A CA 1
ATOM 613 C C . TRP A 1 87 ? -10.006 -1.891 1.551 1.00 93.56 87 TRP A C 1
ATOM 615 O O . TRP A 1 87 ? -9.051 -2.252 2.240 1.00 93.56 87 TRP A O 1
ATOM 625 N N . ALA A 1 88 ? -10.141 -2.233 0.274 1.00 91.88 88 ALA A N 1
ATOM 626 C CA . ALA A 1 88 ? -9.123 -2.913 -0.504 1.00 91.88 88 ALA A CA 1
ATOM 627 C C . ALA A 1 88 ? -8.674 -2.050 -1.687 1.00 91.88 88 ALA A C 1
ATOM 629 O O . ALA A 1 88 ? -9.488 -1.527 -2.452 1.00 91.88 88 ALA A O 1
ATOM 630 N N . PHE A 1 89 ? -7.362 -1.969 -1.872 1.00 92.00 89 PHE A N 1
ATOM 631 C CA . PHE A 1 89 ? -6.712 -1.440 -3.063 1.00 92.00 89 PHE A CA 1
ATOM 632 C C . PHE A 1 89 ? -6.170 -2.615 -3.865 1.00 92.00 89 PHE A C 1
ATOM 634 O O . PHE A 1 89 ? -5.397 -3.411 -3.333 1.00 92.00 89 PHE A O 1
ATOM 641 N N . THR A 1 90 ? -6.578 -2.732 -5.127 1.00 90.38 90 THR A N 1
ATOM 642 C CA . THR A 1 90 ? -6.199 -3.861 -5.986 1.00 90.38 90 THR A CA 1
ATOM 643 C C . THR A 1 90 ? -5.322 -3.379 -7.130 1.00 90.38 90 THR A C 1
ATOM 645 O O . THR A 1 90 ? -5.677 -2.420 -7.813 1.00 90.38 90 THR A O 1
ATOM 648 N N . THR A 1 91 ? -4.205 -4.063 -7.356 1.00 90.06 91 THR A N 1
ATOM 649 C CA . THR A 1 91 ? -3.340 -3.859 -8.522 1.00 90.06 91 THR A CA 1
ATOM 650 C C . THR A 1 91 ? -3.103 -5.189 -9.232 1.00 90.06 91 THR A C 1
ATOM 652 O O . THR A 1 91 ? -3.179 -6.241 -8.586 1.00 90.06 91 THR A O 1
ATOM 655 N N . PRO A 1 92 ? -2.772 -5.180 -10.532 1.00 90.31 92 PRO A N 1
ATOM 656 C CA . PRO A 1 92 ? -2.181 -6.344 -11.172 1.00 90.31 92 PRO A CA 1
ATOM 657 C C . PRO A 1 92 ? -0.936 -6.821 -10.415 1.00 90.31 92 PRO A C 1
ATOM 659 O O . PRO A 1 92 ? -0.224 -6.042 -9.770 1.00 90.31 92 PRO A O 1
ATOM 662 N N . ARG A 1 93 ? -0.686 -8.125 -10.467 1.00 87.00 93 ARG A N 1
ATOM 663 C CA . ARG A 1 93 ? 0.525 -8.751 -9.956 1.00 87.00 93 ARG A CA 1
ATOM 664 C C . ARG A 1 93 ? 1.579 -8.727 -11.051 1.00 87.00 93 ARG A C 1
ATOM 666 O O . ARG A 1 93 ? 1.347 -9.232 -12.142 1.00 87.00 93 ARG A O 1
ATOM 673 N N . LEU A 1 94 ? 2.745 -8.190 -10.724 1.00 87.69 94 LEU A N 1
ATOM 674 C CA . LEU A 1 94 ? 3.897 -8.181 -11.617 1.00 87.69 94 LEU A CA 1
ATOM 675 C C . LEU A 1 94 ? 4.862 -9.316 -11.248 1.00 87.69 94 LEU A C 1
ATOM 677 O O . LEU A 1 94 ? 4.868 -9.813 -10.117 1.00 87.69 94 LEU A O 1
ATOM 681 N N . SER A 1 95 ? 5.648 -9.750 -12.229 1.00 85.94 95 SER A N 1
ATOM 682 C CA . SER A 1 95 ? 6.700 -10.771 -12.107 1.00 85.94 95 SER A CA 1
ATOM 683 C C . SER A 1 95 ? 7.887 -10.283 -11.265 1.00 85.94 95 SER A C 1
ATOM 685 O O . SER A 1 95 ? 8.531 -11.082 -10.581 1.00 85.94 95 SER A O 1
ATOM 687 N N . VAL A 1 96 ? 8.150 -8.973 -11.292 1.00 86.62 96 VAL A N 1
ATOM 688 C CA . VAL A 1 96 ? 9.264 -8.322 -10.600 1.00 86.62 96 VAL A CA 1
ATOM 689 C C . VAL A 1 96 ? 9.112 -8.369 -9.078 1.00 86.62 96 VAL A C 1
ATOM 691 O O . VAL A 1 96 ? 8.015 -8.242 -8.528 1.00 86.62 96 VAL A O 1
ATOM 694 N N . ARG A 1 97 ? 10.240 -8.548 -8.382 1.00 85.50 97 ARG A N 1
ATOM 695 C CA . ARG A 1 97 ? 10.318 -8.567 -6.911 1.00 85.50 97 ARG A CA 1
ATOM 696 C C . ARG A 1 97 ? 11.555 -7.824 -6.396 1.00 85.50 97 ARG A C 1
ATOM 698 O O . ARG A 1 97 ? 12.444 -8.465 -5.835 1.00 85.50 97 ARG A O 1
ATOM 705 N N . PRO A 1 98 ? 11.648 -6.502 -6.611 1.00 88.62 98 PRO A N 1
ATOM 706 C CA . PRO A 1 98 ? 12.713 -5.717 -6.005 1.00 88.62 98 PRO A CA 1
ATOM 707 C C . PRO A 1 98 ? 12.547 -5.680 -4.480 1.00 88.62 98 PRO A C 1
ATOM 709 O O . PRO A 1 98 ? 11.437 -5.813 -3.954 1.00 88.62 98 PRO A O 1
ATOM 712 N N . ALA A 1 99 ? 13.651 -5.488 -3.763 1.00 87.88 99 ALA A N 1
ATOM 713 C CA . ALA A 1 99 ? 13.609 -5.229 -2.329 1.00 87.88 99 ALA A CA 1
ATOM 714 C C . ALA A 1 99 ? 13.040 -3.824 -2.045 1.00 87.88 99 ALA A C 1
ATOM 716 O O . ALA A 1 99 ? 13.029 -2.956 -2.914 1.00 87.88 99 ALA A O 1
ATOM 717 N N . GLY A 1 100 ? 12.547 -3.592 -0.824 1.00 87.56 100 GLY A N 1
ATOM 718 C CA . GLY A 1 100 ? 12.148 -2.251 -0.372 1.00 87.56 100 GLY A CA 1
ATOM 719 C C . GLY A 1 100 ? 10.791 -1.742 -0.877 1.00 87.56 100 GLY A C 1
ATOM 720 O O . GLY A 1 100 ? 10.445 -0.584 -0.650 1.00 87.56 100 GLY A O 1
ATOM 721 N N . THR A 1 101 ? 9.967 -2.575 -1.524 1.00 90.00 101 THR A N 1
ATOM 722 C CA . THR A 1 101 ? 8.609 -2.176 -1.960 1.00 90.00 101 THR A CA 1
ATOM 723 C C . THR A 1 101 ? 7.712 -1.792 -0.784 1.00 90.00 101 THR A C 1
ATOM 725 O O . THR A 1 101 ? 6.889 -0.881 -0.895 1.00 90.00 101 THR A O 1
ATOM 728 N N . GLY A 1 102 ? 7.874 -2.489 0.345 1.00 88.88 102 GLY A N 1
ATOM 729 C CA . GLY A 1 102 ? 7.203 -2.176 1.605 1.00 88.88 102 GLY A CA 1
ATOM 730 C C . GLY A 1 102 ? 7.686 -0.854 2.198 1.00 88.88 102 GLY A C 1
ATOM 731 O O . GLY A 1 102 ? 6.859 -0.052 2.628 1.00 88.88 102 GLY A O 1
ATOM 732 N N . ASP A 1 103 ? 8.992 -0.583 2.140 1.00 91.44 103 ASP A N 1
ATOM 733 C CA . ASP A 1 103 ? 9.594 0.655 2.651 1.00 91.44 103 ASP A CA 1
ATOM 734 C C . ASP A 1 103 ? 9.130 1.873 1.854 1.00 91.44 103 ASP A C 1
ATOM 736 O O . ASP A 1 103 ? 8.694 2.868 2.433 1.00 91.44 103 ASP A O 1
ATOM 740 N N . LEU A 1 104 ? 9.141 1.771 0.521 1.00 90.62 104 LEU A N 1
ATOM 741 C CA . LEU A 1 104 ? 8.632 2.814 -0.364 1.00 90.62 104 LEU A CA 1
ATOM 742 C C . LEU A 1 104 ? 7.155 3.111 -0.063 1.00 90.62 104 LEU A C 1
ATOM 744 O O . LEU A 1 104 ? 6.784 4.268 0.156 1.00 90.62 104 LEU A O 1
ATOM 748 N N . PHE A 1 105 ? 6.315 2.073 -0.013 1.00 92.38 105 PHE A N 1
ATOM 749 C CA . PHE A 1 105 ? 4.897 2.224 0.310 1.00 92.38 105 PHE A CA 1
ATOM 750 C C . PHE A 1 105 ? 4.694 2.884 1.681 1.00 92.38 105 PHE A C 1
ATOM 752 O O . PHE A 1 105 ? 3.950 3.861 1.795 1.00 92.38 105 PHE A O 1
ATOM 759 N N . THR A 1 106 ? 5.374 2.372 2.707 1.00 93.25 106 THR A N 1
ATOM 760 C CA . THR A 1 106 ? 5.239 2.832 4.094 1.00 93.25 106 THR A CA 1
ATOM 761 C C . THR A 1 106 ? 5.713 4.270 4.244 1.00 93.25 106 THR A C 1
A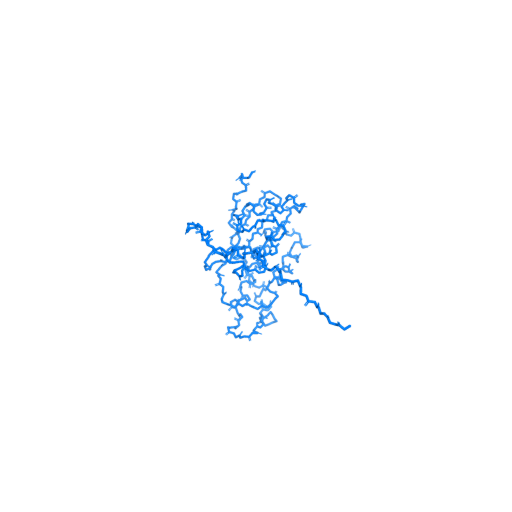TOM 763 O O . THR A 1 106 ? 5.006 5.079 4.840 1.00 93.25 106 THR A O 1
ATOM 766 N N . GLY A 1 107 ? 6.853 4.632 3.650 1.00 92.88 107 GLY A N 1
ATOM 767 C CA . GLY A 1 107 ? 7.376 5.997 3.688 1.00 92.88 107 GLY A CA 1
ATOM 768 C C . GLY A 1 107 ? 6.397 7.009 3.092 1.00 92.88 107 GLY A C 1
ATOM 769 O O . GLY A 1 107 ? 6.130 8.046 3.697 1.00 92.88 107 GLY A O 1
ATOM 770 N N . MET A 1 108 ? 5.785 6.688 1.950 1.00 91.44 108 MET A N 1
ATOM 771 C CA . MET A 1 108 ? 4.776 7.554 1.330 1.00 91.44 108 MET A CA 1
ATOM 772 C C . MET A 1 108 ? 3.476 7.649 2.123 1.00 91.44 108 MET A C 1
ATOM 774 O O . MET A 1 108 ? 2.878 8.728 2.174 1.00 91.44 108 MET A O 1
ATOM 778 N N . LEU A 1 109 ? 3.021 6.528 2.687 1.00 93.62 109 LEU A N 1
ATOM 779 C CA . LEU A 1 109 ? 1.826 6.474 3.521 1.00 93.62 109 LEU A CA 1
ATOM 780 C C . LEU A 1 109 ? 2.026 7.348 4.762 1.00 93.62 109 LEU A C 1
ATOM 782 O O . LEU A 1 109 ? 1.252 8.272 4.999 1.00 93.62 109 LEU A O 1
ATOM 786 N N . VAL A 1 110 ? 3.106 7.101 5.507 1.00 94.44 110 VAL A N 1
ATOM 787 C CA . VAL A 1 110 ? 3.428 7.815 6.746 1.00 94.44 110 VAL A CA 1
ATOM 788 C C . VAL A 1 110 ? 3.656 9.298 6.482 1.00 94.44 110 VAL A C 1
ATOM 790 O O . VAL A 1 110 ? 3.138 10.115 7.235 1.00 94.44 110 VAL A O 1
ATOM 793 N N . ALA A 1 111 ? 4.347 9.676 5.401 1.00 92.56 111 ALA A N 1
ATOM 794 C CA . ALA A 1 111 ? 4.540 11.085 5.057 1.00 92.56 111 ALA A CA 1
ATOM 795 C C . ALA A 1 111 ? 3.206 11.827 4.854 1.00 92.56 111 ALA A C 1
ATOM 797 O O . ALA A 1 111 ? 3.052 12.961 5.304 1.00 92.56 111 ALA A O 1
ATOM 798 N N . ARG A 1 112 ? 2.222 11.185 4.211 1.00 92.69 112 ARG A N 1
ATOM 799 C CA . ARG A 1 112 ? 0.893 11.773 3.981 1.00 92.69 112 ARG A CA 1
ATOM 800 C C . ARG A 1 112 ? 0.039 11.805 5.244 1.00 92.69 112 ARG A C 1
ATOM 802 O O . ARG A 1 112 ? -0.589 12.825 5.512 1.00 92.69 112 ARG A O 1
ATOM 809 N N . VAL A 1 113 ? 0.057 10.738 6.039 1.00 94.69 113 VAL A N 1
ATOM 810 C CA . VAL A 1 113 ? -0.640 10.700 7.336 1.00 94.69 113 VAL A CA 1
ATOM 811 C C . VAL A 1 113 ? -0.060 11.748 8.290 1.00 94.69 113 VAL A C 1
ATOM 813 O O . VAL A 1 113 ? -0.807 12.490 8.920 1.00 94.69 113 VAL A O 1
ATOM 816 N N . ALA A 1 114 ? 1.266 11.900 8.334 1.00 94.94 114 ALA A N 1
ATOM 817 C CA . ALA A 1 114 ? 1.934 12.943 9.115 1.00 94.94 114 ALA A CA 1
ATOM 818 C C . ALA A 1 114 ? 1.576 14.364 8.643 1.00 94.94 114 ALA A C 1
ATOM 820 O O . ALA A 1 114 ? 1.590 15.297 9.443 1.00 94.94 114 ALA A O 1
ATOM 821 N N . ALA A 1 115 ? 1.213 14.529 7.367 1.00 93.69 115 ALA A N 1
ATOM 822 C CA . ALA A 1 115 ? 0.679 15.773 6.816 1.00 93.69 115 ALA A CA 1
ATOM 823 C C . ALA A 1 115 ? -0.832 15.972 7.079 1.00 93.69 115 ALA A C 1
ATOM 825 O O . ALA A 1 115 ? -1.407 16.950 6.604 1.00 93.69 115 ALA A O 1
ATOM 826 N N . GLY A 1 116 ? -1.475 15.074 7.834 1.00 94.75 116 GLY A N 1
ATOM 827 C CA . GLY A 1 116 ? -2.877 15.173 8.247 1.00 94.75 116 GLY A CA 1
ATOM 828 C C . GLY A 1 116 ? -3.881 14.470 7.330 1.00 94.75 116 GLY A C 1
ATOM 829 O O . GLY A 1 116 ? -5.081 14.677 7.496 1.00 94.75 116 GLY A O 1
ATOM 830 N N . ALA A 1 117 ? -3.428 13.665 6.363 1.00 93.62 117 ALA A N 1
ATOM 831 C CA . ALA A 1 117 ? -4.333 12.868 5.538 1.00 93.62 117 ALA A CA 1
ATOM 832 C C . ALA A 1 117 ? -4.906 11.672 6.316 1.00 93.62 117 ALA A C 1
ATOM 834 O O . ALA A 1 117 ? -4.208 11.056 7.123 1.00 93.62 117 ALA A O 1
ATOM 835 N N . PHE A 1 118 ? -6.145 11.299 5.995 1.00 94.62 118 PHE A N 1
ATOM 836 C CA . PHE A 1 118 ? -6.710 10.007 6.378 1.00 94.62 118 PHE A CA 1
ATOM 837 C C . PHE A 1 118 ? -5.878 8.862 5.780 1.00 94.62 118 PHE A C 1
ATOM 839 O O . PHE A 1 118 ? -5.321 8.983 4.684 1.00 94.62 118 PHE A O 1
ATOM 846 N N . VAL A 1 119 ? -5.785 7.737 6.485 1.00 94.50 119 VAL A N 1
ATOM 847 C CA . VAL A 1 119 ? -5.016 6.547 6.098 1.00 94.50 119 VAL A CA 1
ATOM 848 C C . VAL A 1 119 ? -5.493 6.008 4.752 1.00 94.50 119 VAL A C 1
ATOM 850 O O . VAL A 1 119 ? -4.664 5.682 3.901 1.00 94.50 119 VAL A O 1
ATOM 853 N N . VAL A 1 120 ? -6.809 5.957 4.516 1.00 94.06 120 VAL A N 1
ATOM 854 C CA . VAL A 1 120 ? -7.366 5.502 3.230 1.00 94.06 120 VAL A CA 1
ATOM 855 C C . VAL A 1 120 ? -6.982 6.441 2.079 1.00 94.06 120 VAL A C 1
ATOM 857 O O . VAL A 1 120 ? -6.555 5.974 1.018 1.00 94.06 120 VAL A O 1
ATOM 860 N N . ASP A 1 121 ? -7.033 7.754 2.305 1.00 92.94 121 ASP A N 1
ATOM 861 C CA . ASP A 1 121 ? -6.673 8.768 1.308 1.00 92.94 121 ASP A CA 1
ATOM 862 C C . ASP A 1 121 ? -5.162 8.800 1.044 1.00 92.94 121 ASP A C 1
ATOM 864 O O . ASP A 1 121 ? -4.721 9.034 -0.082 1.00 92.94 121 ASP A O 1
ATOM 868 N N . ALA A 1 122 ? -4.353 8.523 2.068 1.00 93.25 122 ALA A N 1
ATOM 869 C CA . ALA A 1 122 ? -2.905 8.405 1.967 1.00 93.25 122 ALA A CA 1
ATOM 870 C C . ALA A 1 122 ? -2.472 7.114 1.253 1.00 93.25 122 ALA A C 1
ATOM 872 O O . ALA A 1 122 ? -1.483 7.116 0.511 1.00 93.25 122 ALA A O 1
ATOM 873 N N . ALA A 1 123 ? -3.214 6.020 1.442 1.00 93.31 123 ALA A N 1
ATOM 874 C CA . ALA A 1 123 ? -2.911 4.728 0.844 1.00 93.31 123 ALA A CA 1
ATOM 875 C C . ALA A 1 123 ? -3.080 4.743 -0.679 1.00 93.31 123 ALA A C 1
ATOM 877 O O . ALA A 1 123 ? -2.224 4.209 -1.381 1.00 93.31 123 ALA A O 1
ATOM 878 N N . ALA A 1 124 ? -4.120 5.387 -1.215 1.00 92.19 124 ALA A N 1
ATOM 879 C CA . ALA A 1 124 ? -4.396 5.410 -2.654 1.00 92.19 124 ALA A CA 1
ATOM 880 C C . ALA A 1 124 ? -3.200 5.873 -3.528 1.00 92.19 124 ALA A C 1
ATOM 882 O O . ALA A 1 124 ? -2.787 5.128 -4.433 1.00 92.19 124 ALA A O 1
ATOM 883 N N . PRO A 1 125 ? -2.574 7.044 -3.282 1.00 91.25 125 PRO A N 1
ATOM 884 C CA . PRO A 1 125 ? -1.380 7.459 -4.010 1.00 91.25 125 PRO A CA 1
ATOM 885 C C . PRO A 1 125 ? -0.169 6.582 -3.682 1.00 91.25 125 PRO A C 1
ATOM 887 O O . PRO A 1 125 ? 0.607 6.289 -4.586 1.00 91.25 125 PRO A O 1
ATOM 890 N N . ALA A 1 126 ? -0.018 6.104 -2.440 1.00 92.12 126 ALA A N 1
ATOM 891 C CA . ALA A 1 126 ? 1.090 5.222 -2.076 1.00 92.12 126 ALA A CA 1
ATOM 892 C C . ALA A 1 126 ? 1.040 3.888 -2.846 1.00 92.12 126 ALA A C 1
ATOM 894 O O . ALA A 1 126 ? 2.065 3.421 -3.346 1.00 92.12 126 ALA A O 1
ATOM 895 N N . VAL A 1 127 ? -0.146 3.290 -3.012 1.00 92.56 127 VAL A N 1
ATOM 896 C CA . VAL A 1 127 ? -0.340 2.102 -3.858 1.00 92.56 127 VAL A CA 1
ATOM 897 C C . VAL A 1 127 ? -0.019 2.419 -5.314 1.00 92.56 127 VAL A C 1
ATOM 899 O O . VAL A 1 127 ? 0.748 1.677 -5.921 1.00 92.56 127 VAL A O 1
ATOM 902 N N . SER A 1 128 ? -0.570 3.516 -5.841 1.00 91.44 128 SER A N 1
ATOM 903 C CA . SER A 1 128 ? -0.408 3.911 -7.250 1.00 91.44 128 SER A CA 1
ATOM 904 C C . SER A 1 128 ? 1.068 4.105 -7.609 1.00 91.44 128 SER A C 1
ATOM 906 O O . SER A 1 128 ? 1.549 3.546 -8.587 1.00 91.44 128 SER A O 1
ATOM 908 N N . ILE A 1 129 ? 1.805 4.830 -6.765 1.00 90.94 129 ILE A N 1
ATOM 909 C CA . ILE A 1 129 ? 3.237 5.076 -6.942 1.00 90.94 129 ILE A CA 1
ATOM 910 C C . ILE A 1 129 ? 4.045 3.784 -6.819 1.00 90.94 129 ILE A C 1
ATOM 912 O O . ILE A 1 129 ? 4.900 3.518 -7.659 1.00 90.94 129 ILE A O 1
ATOM 916 N N . THR A 1 130 ? 3.784 2.970 -5.790 1.00 90.81 130 THR A N 1
ATOM 917 C CA . THR A 1 130 ? 4.522 1.708 -5.611 1.00 90.81 130 THR A CA 1
ATOM 918 C C . THR A 1 130 ? 4.339 0.811 -6.832 1.00 90.81 130 THR A C 1
ATOM 920 O O . THR A 1 130 ? 5.295 0.212 -7.306 1.00 90.81 130 THR A O 1
ATOM 923 N N . TYR A 1 131 ? 3.116 0.738 -7.360 1.00 90.88 131 TYR A N 1
ATOM 924 C CA . TYR A 1 131 ? 2.817 -0.038 -8.556 1.00 90.88 131 TYR A CA 1
ATOM 925 C C . TYR A 1 131 ? 3.525 0.522 -9.799 1.00 90.88 131 TYR A C 1
ATOM 927 O O . TYR A 1 131 ? 4.181 -0.242 -10.497 1.00 90.88 131 TYR A O 1
ATOM 935 N N . ALA A 1 132 ? 3.505 1.841 -10.015 1.00 90.44 132 ALA A N 1
ATOM 936 C CA . ALA A 1 132 ? 4.230 2.470 -11.122 1.00 90.44 132 ALA A CA 1
ATOM 937 C C . ALA A 1 132 ? 5.753 2.231 -11.048 1.00 90.44 132 ALA A C 1
ATOM 939 O O . ALA A 1 132 ? 6.392 1.977 -12.066 1.00 90.44 132 ALA A O 1
ATOM 940 N N . MET A 1 133 ? 6.345 2.249 -9.844 1.00 90.75 133 MET A N 1
ATOM 941 C CA . MET A 1 133 ? 7.762 1.902 -9.663 1.00 90.75 133 MET A CA 1
ATOM 942 C C . MET A 1 133 ? 8.045 0.448 -10.027 1.00 90.75 133 MET A C 1
ATOM 944 O O . MET A 1 133 ? 9.069 0.162 -10.645 1.00 90.75 133 MET A O 1
ATOM 948 N N . LEU A 1 134 ? 7.143 -0.466 -9.668 1.00 90.94 134 LEU A N 1
ATOM 949 C CA . LEU A 1 134 ? 7.263 -1.866 -10.053 1.00 90.94 134 LEU A CA 1
ATOM 950 C C . LEU A 1 134 ? 7.144 -2.043 -11.572 1.00 90.94 134 LEU A C 1
ATOM 952 O O . LEU A 1 134 ? 7.954 -2.763 -12.141 1.00 90.94 134 LEU A O 1
ATOM 956 N N . GLU A 1 135 ? 6.212 -1.357 -12.242 1.00 91.00 135 GLU A N 1
ATOM 957 C CA . GLU A 1 135 ? 6.093 -1.394 -13.711 1.00 91.00 135 GLU A CA 1
ATOM 958 C C . GLU A 1 135 ? 7.346 -0.859 -14.416 1.00 91.00 135 GLU A C 1
ATOM 960 O O . GLU A 1 135 ? 7.740 -1.377 -15.457 1.00 91.00 135 GLU A O 1
ATOM 965 N N . ALA A 1 136 ? 7.996 0.152 -13.836 1.00 90.81 136 ALA A N 1
ATOM 966 C CA . ALA A 1 136 ? 9.236 0.716 -14.360 1.00 90.81 136 ALA A CA 1
ATOM 967 C C . ALA A 1 136 ? 10.492 -0.102 -13.995 1.00 90.81 136 ALA A C 1
ATOM 969 O O . ALA A 1 136 ? 11.575 0.184 -14.510 1.00 90.81 136 ALA A O 1
ATOM 970 N N . THR A 1 137 ? 10.385 -1.090 -13.098 1.00 92.25 137 THR A N 1
ATOM 971 C CA . THR A 1 137 ? 11.528 -1.909 -12.670 1.00 92.25 137 THR A CA 1
ATOM 972 C C . THR A 1 137 ? 11.875 -2.926 -13.763 1.00 92.25 137 THR A C 1
ATOM 974 O O . THR A 1 137 ? 11.000 -3.686 -14.178 1.00 92.25 137 THR A O 1
ATOM 977 N N . PRO A 1 138 ? 13.136 -3.000 -14.230 1.00 89.88 138 PRO A N 1
ATOM 978 C CA . PRO A 1 138 ? 13.527 -3.977 -15.242 1.00 89.88 138 PRO A CA 1
ATOM 979 C C . PRO A 1 138 ? 13.323 -5.428 -14.786 1.00 89.88 138 PRO A C 1
ATOM 981 O O . PRO A 1 138 ? 13.591 -5.778 -13.637 1.00 89.88 138 PRO A O 1
ATOM 984 N N . GLU A 1 139 ? 12.933 -6.306 -15.714 1.00 86.62 139 GLU A N 1
ATOM 985 C CA . GLU A 1 139 ? 12.872 -7.758 -15.487 1.00 86.62 139 GLU A CA 1
ATOM 986 C C . GLU A 1 139 ? 14.269 -8.403 -15.568 1.00 86.62 139 GLU A C 1
ATOM 988 O O . GLU A 1 139 ? 14.526 -9.293 -16.382 1.00 86.62 139 GLU A O 1
ATOM 993 N N . ALA A 1 140 ? 15.206 -7.945 -14.738 1.00 86.12 140 ALA A N 1
ATOM 994 C CA . ALA A 1 140 ? 16.506 -8.582 -14.572 1.00 86.12 140 ALA A CA 1
ATOM 995 C C . ALA A 1 140 ? 16.722 -9.016 -13.111 1.00 86.12 140 ALA A C 1
ATOM 997 O O . ALA A 1 140 ? 16.153 -8.435 -12.181 1.00 86.12 140 ALA A O 1
ATOM 998 N N . PRO A 1 141 ? 17.532 -10.063 -12.868 1.00 81.06 141 PRO A N 1
ATOM 999 C CA . PRO A 1 141 ? 17.889 -10.448 -11.511 1.00 81.06 141 PRO A CA 1
ATOM 1000 C C . PRO A 1 141 ? 18.519 -9.269 -10.766 1.00 81.06 141 PRO A C 1
ATOM 1002 O O . PRO A 1 141 ? 19.398 -8.603 -11.312 1.00 81.06 141 PRO A O 1
ATOM 1005 N N . TRP A 1 142 ? 18.103 -9.058 -9.514 1.00 82.69 142 TRP A N 1
ATOM 1006 C CA . TRP A 1 142 ? 18.637 -8.005 -8.636 1.00 82.69 142 TRP A CA 1
ATOM 1007 C C . TRP A 1 142 ? 18.378 -6.574 -9.121 1.00 82.69 142 TRP A C 1
ATOM 1009 O O . TRP A 1 142 ? 19.057 -5.649 -8.683 1.00 82.69 142 TRP A O 1
ATOM 1019 N N . SER A 1 143 ? 17.415 -6.376 -10.026 1.00 87.56 143 SER A N 1
ATOM 1020 C CA . SER A 1 143 ? 16.991 -5.034 -10.407 1.00 87.56 143 SER A CA 1
ATOM 1021 C C . SER A 1 143 ? 16.429 -4.277 -9.209 1.00 87.56 143 SER A C 1
ATOM 1023 O O . SER A 1 143 ? 15.529 -4.754 -8.518 1.00 87.56 143 SER A O 1
ATOM 1025 N N . GLU A 1 144 ? 16.971 -3.084 -8.998 1.00 89.81 144 GLU A N 1
ATOM 1026 C CA . GLU A 1 144 ? 16.487 -2.122 -8.016 1.00 89.81 144 GLU A CA 1
ATOM 1027 C C . GLU A 1 144 ? 15.336 -1.293 -8.590 1.00 89.81 144 GLU A C 1
ATOM 1029 O O . GLU A 1 144 ? 15.247 -1.078 -9.804 1.00 89.81 144 GLU A O 1
ATOM 1034 N N . MET A 1 145 ? 14.470 -0.787 -7.708 1.00 91.56 145 MET A N 1
ATOM 1035 C CA . MET A 1 145 ? 13.444 0.168 -8.123 1.00 91.56 145 MET A CA 1
ATOM 1036 C C . MET A 1 145 ? 14.104 1.475 -8.601 1.00 91.56 145 MET A C 1
ATOM 1038 O O . MET A 1 145 ? 14.949 2.025 -7.890 1.00 91.56 145 MET A O 1
ATOM 1042 N N . PRO A 1 146 ? 13.691 2.040 -9.750 1.00 90.12 146 PRO A N 1
ATOM 1043 C CA . PRO A 1 146 ? 14.311 3.226 -10.350 1.00 90.12 146 PRO A CA 1
ATOM 1044 C C . PRO A 1 146 ? 13.877 4.546 -9.675 1.00 90.12 146 PRO A C 1
ATOM 1046 O O . PRO A 1 146 ? 13.555 5.521 -10.356 1.00 90.12 146 PRO A O 1
ATOM 1049 N N . ILE A 1 147 ? 13.862 4.590 -8.335 1.00 86.44 147 ILE A N 1
ATOM 1050 C CA . ILE A 1 147 ? 13.300 5.689 -7.527 1.00 86.44 147 ILE A CA 1
ATOM 1051 C C . ILE A 1 147 ? 13.926 7.036 -7.899 1.00 86.44 147 ILE A C 1
ATOM 1053 O O . ILE A 1 147 ? 13.202 8.002 -8.126 1.00 86.44 147 ILE A O 1
ATOM 1057 N N . GLU A 1 148 ? 15.256 7.108 -7.994 1.00 85.94 148 GLU A N 1
ATOM 1058 C CA . GLU A 1 148 ? 15.969 8.358 -8.289 1.00 85.94 148 GLU A CA 1
ATOM 1059 C C . GLU A 1 148 ? 15.589 8.925 -9.659 1.00 85.94 148 GLU A C 1
ATOM 1061 O O . GLU A 1 148 ? 15.266 10.105 -9.790 1.00 85.94 148 GLU A O 1
ATOM 1066 N N . THR A 1 149 ? 15.578 8.066 -10.679 1.00 84.81 149 THR A N 1
ATOM 1067 C CA . THR A 1 149 ? 15.267 8.455 -12.059 1.00 84.81 149 THR A CA 1
ATOM 1068 C C . THR A 1 149 ? 13.790 8.764 -12.278 1.00 84.81 149 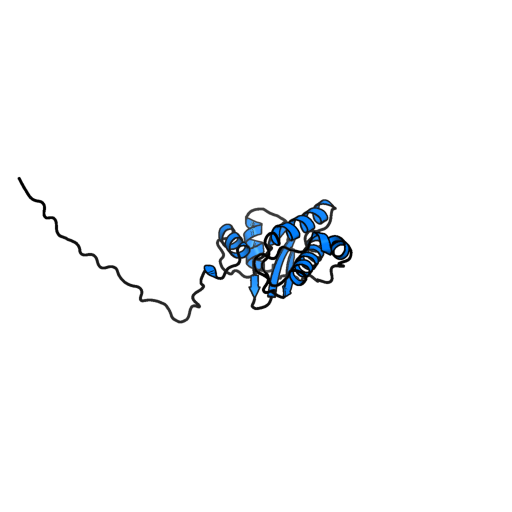THR A C 1
ATOM 1070 O O . THR A 1 149 ? 13.458 9.474 -13.220 1.00 84.81 149 THR A O 1
ATOM 1073 N N . GLN A 1 150 ? 12.913 8.259 -11.409 1.00 82.25 150 GLN A N 1
ATOM 1074 C CA . GLN A 1 150 ? 11.465 8.406 -11.527 1.00 82.25 150 GLN A CA 1
ATOM 1075 C C . GLN A 1 150 ? 10.864 9.419 -10.542 1.00 82.25 150 GLN A C 1
ATOM 1077 O O . GLN A 1 150 ? 9.665 9.684 -10.578 1.00 82.25 150 GLN A O 1
ATOM 1082 N N . LEU A 1 151 ? 11.672 10.033 -9.672 1.00 76.06 151 LEU A N 1
ATOM 1083 C CA . LEU A 1 151 ? 11.199 10.901 -8.588 1.00 76.06 151 LEU A CA 1
ATOM 1084 C C . LEU A 1 151 ? 10.307 12.062 -9.067 1.00 76.06 151 LEU A C 1
ATOM 1086 O O . LEU A 1 151 ? 9.339 12.422 -8.397 1.00 76.06 151 LEU A O 1
ATOM 1090 N N . ALA A 1 152 ? 10.610 12.638 -10.232 1.00 71.38 152 ALA A N 1
ATOM 1091 C CA . ALA A 1 152 ? 9.800 13.702 -10.825 1.00 71.38 152 ALA A CA 1
ATOM 1092 C C . ALA A 1 152 ? 8.424 13.194 -11.293 1.00 71.38 152 ALA A C 1
ATOM 1094 O O . ALA A 1 152 ? 7.419 13.881 -11.109 1.00 71.38 152 ALA A O 1
ATOM 1095 N N . GLU A 1 153 ? 8.366 11.980 -11.841 1.00 67.50 153 GLU A N 1
ATOM 1096 C CA . GLU A 1 153 ? 7.112 11.341 -12.242 1.00 67.50 153 GLU A CA 1
ATOM 1097 C C . GLU A 1 153 ? 6.289 10.940 -11.012 1.00 67.50 153 GLU A C 1
ATOM 1099 O O . GLU A 1 153 ? 5.080 11.153 -10.998 1.00 67.50 153 GLU A O 1
ATOM 1104 N N . LEU A 1 154 ? 6.930 10.503 -9.920 1.00 69.12 154 LEU A N 1
ATOM 1105 C CA . LEU A 1 154 ? 6.259 10.194 -8.648 1.00 69.12 154 LEU A CA 1
ATOM 1106 C C . LEU A 1 154 ? 5.463 11.364 -8.071 1.00 69.12 154 LEU A C 1
ATOM 1108 O O . LEU A 1 154 ? 4.384 11.161 -7.513 1.00 69.12 154 LEU A O 1
ATOM 1112 N N . ALA A 1 155 ? 5.985 12.582 -8.205 1.00 66.25 155 ALA A N 1
ATOM 1113 C CA . ALA A 1 155 ? 5.289 13.790 -7.774 1.00 66.25 155 ALA A CA 1
ATOM 1114 C C . ALA A 1 155 ? 4.079 14.124 -8.668 1.00 66.25 155 ALA A C 1
ATOM 1116 O O . ALA A 1 155 ? 3.143 14.780 -8.208 1.00 66.25 155 ALA A O 1
ATOM 1117 N N . ALA A 1 156 ? 4.090 13.666 -9.924 1.00 65.31 156 ALA A N 1
ATOM 1118 C CA . ALA A 1 156 ? 3.052 13.913 -10.921 1.00 65.31 156 ALA A CA 1
ATOM 1119 C C . ALA A 1 156 ? 1.987 12.803 -10.997 1.00 65.31 156 ALA A C 1
ATOM 1121 O O . ALA A 1 156 ? 0.921 13.030 -11.576 1.00 65.31 156 ALA A O 1
ATOM 1122 N N . VAL A 1 157 ? 2.235 11.623 -10.414 1.00 68.06 157 VAL A N 1
ATOM 1123 C CA . VAL A 1 157 ? 1.255 10.528 -10.354 1.00 68.06 157 VAL A CA 1
ATOM 1124 C C . VAL A 1 157 ? 0.049 10.968 -9.520 1.00 68.06 157 VAL A C 1
ATOM 1126 O O . VAL A 1 157 ? 0.042 10.924 -8.287 1.00 68.06 157 VAL A O 1
ATOM 1129 N N . ALA A 1 158 ? -1.015 11.374 -10.211 1.00 60.41 158 ALA A N 1
ATOM 1130 C CA . ALA A 1 158 ? -2.334 11.505 -9.618 1.00 60.41 158 ALA A CA 1
ATOM 1131 C C . ALA A 1 158 ? -2.852 10.107 -9.254 1.00 60.41 158 ALA A C 1
ATOM 1133 O O . ALA A 1 158 ? -2.799 9.182 -10.066 1.00 60.41 158 ALA A O 1
ATOM 1134 N N . SER A 1 159 ? -3.375 9.937 -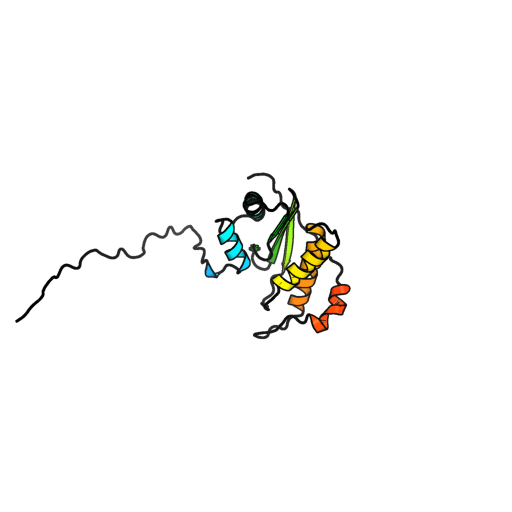8.038 1.00 66.56 159 SER A N 1
ATOM 1135 C CA . SER A 1 159 ? -3.965 8.656 -7.651 1.00 66.56 159 SER A CA 1
ATOM 1136 C C . SER A 1 159 ? -5.244 8.391 -8.451 1.00 66.56 159 SER A C 1
ATOM 1138 O O . SER A 1 159 ? -6.280 9.032 -8.247 1.00 66.56 159 SER A O 1
ATOM 1140 N N . THR A 1 160 ? -5.176 7.429 -9.370 1.00 72.44 160 THR A N 1
ATOM 1141 C CA . THR A 1 160 ? -6.340 6.921 -10.109 1.00 72.44 160 THR A CA 1
ATOM 1142 C C . THR A 1 160 ? -6.972 5.715 -9.421 1.00 72.44 160 THR A C 1
ATOM 1144 O O . THR A 1 160 ? -8.142 5.420 -9.669 1.00 72.44 160 THR A O 1
ATOM 1147 N N . LEU A 1 161 ? -6.240 5.046 -8.521 1.00 85.38 161 LEU A N 1
ATOM 1148 C CA . LEU A 1 161 ? -6.745 3.872 -7.822 1.00 85.38 161 LEU A CA 1
ATOM 1149 C C . LEU A 1 161 ? -7.877 4.265 -6.872 1.00 85.38 161 LEU A C 1
ATOM 1151 O O . LEU A 1 161 ? -7.723 5.125 -6.005 1.00 85.38 161 LEU A O 1
ATOM 1155 N N . ARG A 1 162 ? -9.029 3.620 -7.036 1.00 89.12 162 ARG A N 1
ATOM 1156 C CA . ARG A 1 162 ? -10.167 3.785 -6.135 1.00 89.12 162 ARG A CA 1
ATOM 1157 C C . ARG A 1 162 ? -10.193 2.627 -5.138 1.00 89.12 162 ARG A C 1
ATOM 1159 O O . ARG A 1 162 ? -10.138 1.475 -5.575 1.00 89.12 162 ARG A O 1
ATOM 1166 N N . PRO A 1 163 ? -10.279 2.902 -3.826 1.00 92.56 163 PRO A N 1
ATOM 1167 C CA . PRO A 1 163 ? -10.506 1.844 -2.857 1.00 92.56 163 PRO A CA 1
ATOM 1168 C C . PRO A 1 163 ? -11.873 1.206 -3.096 1.00 92.56 163 PRO A C 1
ATOM 1170 O O . PRO A 1 163 ? -12.861 1.896 -3.349 1.00 92.56 163 PRO A O 1
ATOM 1173 N N . THR A 1 164 ? -11.939 -0.115 -2.976 1.00 92.88 164 THR A N 1
ATOM 1174 C CA . THR A 1 164 ? -13.210 -0.842 -2.907 1.00 92.88 164 THR A CA 1
ATOM 1175 C C . THR A 1 164 ? -13.565 -1.046 -1.436 1.00 92.88 164 THR A C 1
ATOM 1177 O O . THR A 1 164 ? -12.728 -1.588 -0.710 1.00 92.88 164 THR A O 1
ATOM 1180 N N . PRO A 1 165 ? -14.752 -0.623 -0.968 1.00 92.69 165 PRO A N 1
ATOM 1181 C CA . PRO A 1 165 ? -15.190 -0.895 0.396 1.00 92.69 165 PRO A CA 1
ATOM 1182 C C . PRO A 1 165 ? -15.211 -2.397 0.687 1.00 92.69 165 PRO A C 1
ATOM 1184 O O . PRO A 1 165 ? -15.630 -3.196 -0.154 1.00 92.69 165 PRO A O 1
ATOM 1187 N N . LEU A 1 166 ? -14.776 -2.771 1.884 1.00 89.19 166 LEU A N 1
ATOM 1188 C CA . LEU A 1 166 ? -14.916 -4.119 2.414 1.00 89.19 166 LEU A CA 1
ATOM 1189 C C . LEU A 1 166 ? -16.092 -4.129 3.393 1.00 89.19 166 LEU A C 1
ATOM 1191 O O . LEU A 1 166 ? -16.091 -3.312 4.317 1.00 89.19 166 LEU A O 1
ATOM 1195 N N . PRO A 1 167 ? -17.077 -5.029 3.232 1.00 84.12 167 PRO A N 1
ATOM 1196 C CA . PRO A 1 167 ? -18.091 -5.224 4.256 1.00 84.12 167 PRO A CA 1
ATOM 1197 C C . PRO A 1 167 ? -17.395 -5.774 5.504 1.00 84.12 167 PRO A C 1
ATOM 1199 O O . PRO A 1 167 ? -16.841 -6.874 5.486 1.00 84.12 167 PRO A O 1
ATOM 1202 N N . LEU A 1 168 ? -17.362 -4.969 6.564 1.00 79.56 168 LEU A N 1
ATOM 1203 C CA . LEU A 1 168 ? -16.857 -5.376 7.882 1.00 79.56 168 LEU A CA 1
ATOM 1204 C C . LEU A 1 168 ? -17.978 -5.930 8.770 1.00 79.56 168 LEU A C 1
ATOM 1206 O O . LEU A 1 168 ? -17.758 -6.314 9.918 1.00 79.56 168 LEU A O 1
ATOM 1210 N N . ASP A 1 169 ? -19.180 -5.965 8.209 1.00 68.50 169 ASP A N 1
ATOM 1211 C CA . ASP A 1 169 ? -20.396 -6.512 8.753 1.00 68.50 169 ASP A CA 1
ATOM 1212 C C . ASP A 1 169 ? -20.166 -8.014 8.975 1.00 68.50 169 ASP A C 1
ATOM 1214 O O . ASP A 1 169 ? -19.961 -8.776 8.032 1.00 68.50 169 ASP A O 1
ATOM 1218 N N . THR A 1 170 ? -20.227 -8.432 10.239 1.00 51.59 170 THR A N 1
ATOM 1219 C CA . THR A 1 170 ? -20.197 -9.818 10.743 1.00 51.59 170 THR A CA 1
ATOM 1220 C C . THR A 1 170 ? -18.853 -10.565 10.755 1.00 51.59 170 THR A C 1
ATOM 1222 O O . THR A 1 170 ? -18.538 -11.364 9.876 1.00 51.59 170 THR A O 1
ATOM 1225 N N . LEU A 1 171 ? -18.153 -10.430 11.890 1.00 45.34 171 LEU A N 1
ATOM 1226 C CA . LEU A 1 171 ? -17.727 -11.589 12.688 1.00 45.34 171 LEU A CA 1
ATOM 1227 C C . LEU A 1 171 ? -18.431 -11.562 14.048 1.00 45.34 171 LEU A C 1
ATOM 1229 O O . LEU A 1 171 ? -18.487 -10.462 14.643 1.00 45.34 171 LEU A O 1
#

Radius of gyration: 22.78 Å; chains: 1; bounding box: 58×73×46 Å

pLDDT: mean 74.89, std 20.13, range [33.56, 94.94]

Sequence (171 aa):
MSAIRRGAGDAAVRRAGDRNPDHPSFEPSALSDDARETAAITGLAAAEPAALLLALRRIGPADIVITGGQSSGDALRKLVLEGLSGWAFTTPRLSVRPAGTGDLFTGMLVARVAAGAFVVDAAAPAVSITYAMLEATPEAPWSEMPIETQLAELAAVASTLRPTPLPLDTL

Secondary structure (DSSP, 8-state):
---------------S----TTS----GGGS-HHHHHHHHHHS-TT--HHHHHHHHHTTS-SSEEEEEEEEETTEEEEEEEETTEEEEEEEEPPS---TTHHHHHHHHHHHHHHTT--HHHHHHHHHHHHHHHHHHS-SSTTPPP-HHHHHHHHHH----PPPEEE-----